Protein AF-C3Z5M8-F1 (afdb_monomer_lite)

Organism: Branchiostoma floridae (NCBI:txid7739)

Foldseek 3Di:
DLVCLLVVLVVLLVVCVPDPVNPDPVSVVSNVVSVVSNVCSPVVVVQVVVCVVDVDPPVDPPVVVVVD

Structure (mmCIF, N/CA/C/O backbone):
data_AF-C3Z5M8-F1
#
_entry.id   AF-C3Z5M8-F1
#
loop_
_atom_site.group_PDB
_atom_site.id
_atom_site.type_symbol
_atom_site.label_atom_id
_atom_site.label_alt_id
_atom_site.label_comp_id
_atom_site.label_asym_id
_atom_site.label_entity_id
_atom_site.label_seq_id
_atom_site.pdbx_PDB_ins_code
_atom_site.Cartn_x
_atom_site.Cartn_y
_atom_site.Cartn_z
_atom_site.occupancy
_atom_site.B_iso_or_equiv
_atom_site.auth_seq_id
_atom_site.auth_comp_id
_atom_site.auth_asym_id
_atom_site.auth_atom_id
_atom_site.pdbx_PDB_model_num
ATOM 1 N N . LEU A 1 1 ? 2.048 -14.292 -6.868 1.00 73.56 1 LEU A N 1
ATOM 2 C CA . LEU A 1 1 ? 2.486 -13.529 -5.676 1.00 73.56 1 LEU A CA 1
ATOM 3 C C . LEU A 1 1 ? 1.887 -12.128 -5.646 1.00 73.56 1 LEU A C 1
ATOM 5 O O . LEU A 1 1 ? 1.097 -11.886 -4.751 1.00 73.56 1 LEU A O 1
ATOM 9 N N . LEU A 1 2 ? 2.130 -11.267 -6.644 1.00 75.50 2 LEU A N 1
ATOM 10 C CA . LEU A 1 2 ? 1.548 -9.911 -6.709 1.00 75.50 2 LEU A CA 1
ATOM 11 C C . LEU A 1 2 ? 0.027 -9.852 -6.534 1.00 75.50 2 LEU A C 1
ATOM 13 O O . LEU A 1 2 ? -0.464 -9.117 -5.692 1.00 75.50 2 LEU A O 1
ATOM 17 N N . LEU A 1 3 ? -0.718 -10.644 -7.310 1.00 79.50 3 LEU A N 1
ATOM 18 C CA . LEU A 1 3 ? -2.182 -10.678 -7.218 1.00 79.50 3 LEU A CA 1
ATOM 19 C C . LEU A 1 3 ? -2.653 -11.143 -5.835 1.00 79.50 3 LEU A C 1
ATOM 21 O O . LEU A 1 3 ? -3.617 -10.613 -5.305 1.00 79.50 3 LEU A O 1
ATOM 25 N N . MET A 1 4 ? -1.936 -12.090 -5.227 1.00 82.06 4 MET A N 1
ATOM 26 C CA . MET A 1 4 ? -2.211 -12.547 -3.862 1.00 82.06 4 MET A CA 1
ATOM 27 C C . MET A 1 4 ? -1.940 -11.447 -2.831 1.00 82.06 4 MET A C 1
ATOM 29 O O . MET A 1 4 ? -2.758 -11.260 -1.939 1.00 82.06 4 MET A O 1
ATOM 33 N N . ALA A 1 5 ? -0.843 -10.696 -2.974 1.00 83.75 5 ALA A N 1
ATOM 34 C CA . ALA A 1 5 ? -0.528 -9.558 -2.112 1.00 83.75 5 ALA A CA 1
ATOM 35 C C . ALA A 1 5 ? -1.553 -8.424 -2.281 1.00 83.75 5 ALA A C 1
ATOM 37 O O . ALA A 1 5 ? -2.076 -7.909 -1.297 1.00 83.75 5 ALA A O 1
ATOM 38 N N . LEU A 1 6 ? -1.928 -8.089 -3.518 1.00 85.56 6 LEU A N 1
ATOM 39 C CA . LEU A 1 6 ? -2.966 -7.101 -3.821 1.00 85.56 6 LEU A CA 1
ATOM 40 C C . LEU A 1 6 ? -4.313 -7.495 -3.203 1.00 85.56 6 LEU A C 1
ATOM 42 O O . LEU A 1 6 ? -4.930 -6.694 -2.504 1.00 85.56 6 LEU A O 1
ATOM 46 N N . VAL A 1 7 ? -4.758 -8.736 -3.414 1.00 90.19 7 VAL A N 1
ATOM 47 C CA . VAL A 1 7 ? -6.032 -9.239 -2.878 1.00 90.19 7 VAL A CA 1
ATOM 48 C C . VAL A 1 7 ? -5.992 -9.336 -1.351 1.00 90.19 7 VAL A C 1
ATOM 50 O O . VAL A 1 7 ? -6.937 -8.911 -0.693 1.00 90.19 7 VAL A O 1
ATOM 53 N N . GLY A 1 8 ? -4.898 -9.827 -0.768 1.00 88.06 8 GLY A N 1
ATOM 54 C CA . GLY A 1 8 ? -4.745 -9.945 0.683 1.00 88.06 8 GLY A CA 1
ATOM 55 C C . GLY A 1 8 ? -4.778 -8.587 1.384 1.00 88.06 8 GLY A C 1
ATOM 56 O O . GLY A 1 8 ? -5.610 -8.365 2.263 1.00 88.06 8 GLY A O 1
ATOM 57 N N . ASN A 1 9 ? -3.937 -7.647 0.949 1.00 88.81 9 ASN A N 1
ATOM 58 C CA . ASN A 1 9 ? -3.840 -6.324 1.567 1.00 88.81 9 ASN A CA 1
ATOM 59 C C . ASN A 1 9 ? -5.098 -5.471 1.328 1.00 88.81 9 ASN A C 1
ATOM 61 O O . ASN A 1 9 ? -5.564 -4.794 2.244 1.00 88.81 9 ASN A O 1
ATOM 65 N N . SER A 1 10 ? -5.713 -5.546 0.141 1.00 89.25 10 SER A N 1
ATOM 66 C CA . SER A 1 10 ? -6.990 -4.858 -0.115 1.00 89.25 10 SER A CA 1
ATOM 67 C C . SER A 1 10 ? -8.127 -5.401 0.751 1.00 89.25 10 SER A C 1
ATOM 69 O O . SER A 1 10 ? -8.914 -4.618 1.279 1.00 89.25 10 SER A O 1
ATOM 71 N N . THR A 1 11 ? -8.177 -6.717 0.977 1.00 89.25 11 THR A N 1
ATOM 72 C CA . THR A 1 11 ? -9.163 -7.344 1.868 1.00 89.25 11 THR A CA 1
ATOM 73 C C . THR A 1 11 ? -8.996 -6.861 3.309 1.00 89.25 11 THR A C 1
ATOM 75 O O . THR A 1 11 ? -9.984 -6.530 3.960 1.00 89.25 11 THR A O 1
ATOM 78 N N . VAL A 1 12 ? -7.758 -6.736 3.799 1.00 86.75 12 VAL A N 1
ATOM 79 C CA . VAL A 1 12 ? -7.468 -6.190 5.137 1.00 86.75 12 VAL A CA 1
ATOM 80 C C . VAL A 1 12 ? -7.974 -4.751 5.264 1.00 86.75 12 VAL A C 1
ATOM 82 O O . VAL A 1 12 ? -8.700 -4.435 6.208 1.00 86.75 12 VAL A O 1
ATOM 85 N N . ILE A 1 13 ? -7.669 -3.893 4.286 1.00 87.44 13 ILE A N 1
ATOM 86 C CA . ILE A 1 13 ? -8.151 -2.503 4.257 1.00 87.44 13 ILE A CA 1
ATOM 87 C C . ILE A 1 13 ? -9.679 -2.467 4.226 1.00 87.44 13 ILE A C 1
ATOM 89 O O . ILE A 1 13 ? -10.288 -1.690 4.960 1.00 87.44 13 ILE A O 1
ATOM 93 N N . PHE A 1 14 ? -10.310 -3.320 3.420 1.00 88.94 14 PHE A N 1
ATOM 94 C CA . PHE A 1 14 ? -11.761 -3.383 3.280 1.00 88.94 14 PHE A CA 1
ATOM 95 C C . PHE A 1 14 ? -12.443 -3.788 4.593 1.00 88.94 14 PHE A C 1
ATOM 97 O O . PHE A 1 14 ? -13.354 -3.101 5.053 1.00 88.94 14 PHE A O 1
ATOM 104 N N . ILE A 1 15 ? -11.957 -4.844 5.251 1.00 86.75 15 ILE A N 1
ATOM 105 C CA . ILE A 1 15 ? -12.513 -5.360 6.510 1.00 86.75 15 ILE A CA 1
ATOM 106 C C . ILE A 1 15 ? -12.353 -4.346 7.657 1.00 86.75 15 ILE A C 1
ATOM 108 O O . ILE A 1 15 ? -13.286 -4.171 8.449 1.00 86.75 15 ILE A O 1
ATOM 112 N N . VAL A 1 16 ? -11.210 -3.653 7.740 1.00 85.06 16 VAL A N 1
ATOM 113 C CA . VAL A 1 16 ? -10.964 -2.592 8.738 1.00 85.06 16 VAL A CA 1
ATOM 114 C C . VAL A 1 16 ? -11.803 -1.341 8.449 1.00 85.06 16 VAL A C 1
ATOM 116 O O . VAL A 1 16 ? -12.317 -0.717 9.376 1.00 85.06 16 VAL A O 1
ATOM 119 N N . SER A 1 17 ? -12.010 -1.000 7.174 1.00 81.38 17 SER A N 1
ATOM 120 C CA . SER A 1 17 ? -12.819 0.162 6.773 1.00 81.38 17 SER A CA 1
ATOM 121 C C . SER A 1 17 ? -14.317 -0.041 7.024 1.00 81.38 17 SER A C 1
ATOM 123 O O . SER A 1 17 ? -15.009 0.903 7.406 1.00 81.38 17 SER A O 1
ATOM 125 N N . LEU A 1 18 ? -14.822 -1.266 6.839 1.00 85.31 18 LEU A N 1
ATOM 126 C CA . LEU A 1 18 ? -16.221 -1.626 7.094 1.00 85.31 18 LEU A CA 1
ATOM 127 C C . LEU A 1 18 ? -16.563 -1.659 8.585 1.00 85.31 18 LEU A C 1
ATOM 129 O O . LEU A 1 18 ? -17.647 -1.233 8.984 1.00 85.31 18 LEU A O 1
ATOM 133 N N . ASN A 1 19 ? -15.645 -2.139 9.422 1.00 81.69 19 ASN A N 1
ATOM 134 C CA . ASN A 1 19 ? -15.896 -2.289 10.849 1.00 81.69 19 ASN A CA 1
ATOM 135 C C . ASN A 1 19 ? -15.378 -1.081 11.634 1.00 81.69 19 ASN A C 1
ATOM 137 O O . ASN A 1 19 ? -14.238 -1.059 12.086 1.00 81.69 19 ASN A O 1
ATOM 141 N N . LYS A 1 20 ? -16.246 -0.097 11.896 1.00 74.62 20 LYS A N 1
ATOM 142 C CA . LYS A 1 20 ? -15.899 1.060 12.748 1.00 74.62 20 LYS A CA 1
ATOM 143 C C . LYS A 1 20 ? -15.445 0.681 14.166 1.00 74.62 20 LYS A C 1
ATOM 145 O O . LYS A 1 20 ? -14.618 1.3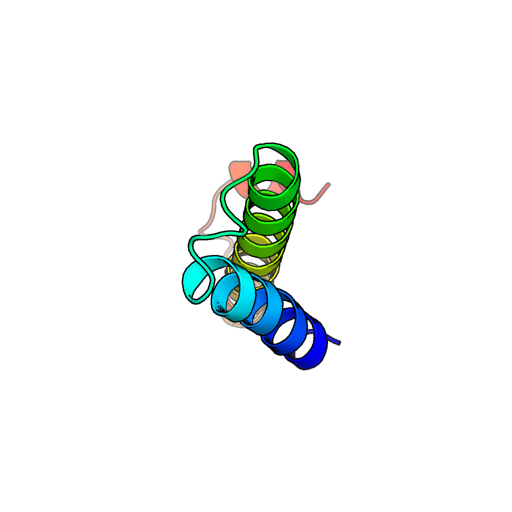76 14.744 1.00 74.62 20 LYS A O 1
ATOM 150 N N . THR A 1 21 ? -15.920 -0.440 14.711 1.00 73.38 21 THR A N 1
ATOM 151 C CA . THR A 1 21 ? -15.468 -0.983 16.011 1.00 73.38 21 THR A CA 1
ATOM 152 C C . THR A 1 21 ? -13.985 -1.365 16.013 1.00 73.38 21 THR A C 1
ATOM 154 O O . THR A 1 21 ? -13.358 -1.441 17.064 1.00 73.38 21 THR A O 1
ATOM 157 N N . MET A 1 22 ? -13.402 -1.575 14.834 1.00 74.88 22 MET A N 1
ATOM 158 C CA . MET A 1 22 ? -12.003 -1.933 14.654 1.00 74.88 22 MET A CA 1
ATOM 159 C C . MET A 1 22 ? -11.072 -0.721 14.528 1.00 74.88 22 MET A C 1
ATOM 161 O O . MET A 1 22 ? -9.891 -0.915 14.264 1.00 74.88 22 MET A O 1
ATOM 165 N N . TRP A 1 23 ? -11.549 0.509 14.743 1.00 79.19 23 TRP A N 1
ATOM 166 C CA . TRP A 1 23 ? -10.733 1.733 14.713 1.00 79.19 23 TRP A CA 1
ATOM 167 C C . TRP A 1 23 ? -9.930 1.923 16.005 1.00 79.19 23 TRP A C 1
ATOM 169 O O . TRP A 1 23 ? -10.033 2.928 16.706 1.00 79.19 23 TRP A O 1
ATOM 179 N N . THR A 1 24 ? -9.122 0.923 16.330 1.00 83.81 24 THR A N 1
ATOM 180 C CA . THR A 1 24 ? -8.135 0.974 17.404 1.00 83.81 24 THR A CA 1
ATOM 181 C C . THR A 1 24 ? -6.7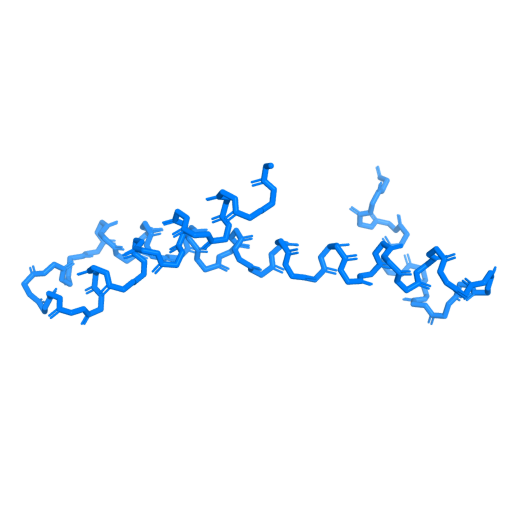64 1.341 16.826 1.00 83.81 24 THR A C 1
ATOM 183 O O . THR A 1 24 ? -6.488 1.057 15.655 1.00 83.81 24 THR A O 1
ATOM 186 N N . PRO A 1 25 ? -5.866 1.952 17.618 1.00 80.88 25 PRO A N 1
ATOM 187 C CA . PRO A 1 25 ? -4.531 2.337 17.147 1.00 80.88 25 PRO A CA 1
ATOM 188 C C . PRO A 1 25 ? -3.731 1.153 16.572 1.00 80.88 25 PRO A C 1
ATOM 190 O O . PRO A 1 25 ? -2.994 1.314 15.603 1.00 80.88 25 PRO A O 1
ATOM 193 N N . THR A 1 26 ? -3.933 -0.057 17.100 1.00 84.88 26 THR A N 1
ATOM 194 C CA . THR A 1 26 ? -3.316 -1.291 16.590 1.00 84.88 26 THR A CA 1
ATOM 195 C C . THR A 1 26 ? -3.763 -1.625 15.164 1.00 84.88 26 THR A C 1
ATOM 197 O O . THR A 1 26 ? -2.934 -1.954 14.318 1.00 84.88 26 THR A O 1
ATOM 200 N N . ASN A 1 27 ? -5.055 -1.489 14.859 1.00 82.56 27 ASN A N 1
ATOM 201 C CA . ASN A 1 27 ? -5.579 -1.760 13.519 1.00 82.56 27 ASN A CA 1
ATOM 202 C C . ASN A 1 27 ? -5.222 -0.673 12.505 1.00 82.56 27 ASN A C 1
ATOM 204 O O . ASN A 1 27 ? -5.087 -0.976 11.321 1.00 82.56 27 ASN A O 1
ATOM 208 N N . PHE A 1 28 ? -4.995 0.563 12.953 1.00 84.31 28 PHE A N 1
ATOM 209 C CA . PHE A 1 28 ? -4.414 1.600 12.100 1.00 84.31 28 PHE A CA 1
ATOM 210 C C . PHE A 1 28 ? -3.009 1.228 11.623 1.00 84.31 28 PHE A C 1
ATOM 212 O O . PHE A 1 28 ? -2.672 1.475 10.468 1.00 84.31 28 PHE A O 1
ATOM 219 N N . TYR A 1 29 ? -2.210 0.578 12.472 1.00 86.88 29 TYR A N 1
ATOM 220 C CA . TYR A 1 29 ? -0.887 0.086 12.088 1.00 86.88 29 TYR A CA 1
ATOM 221 C C . TYR A 1 29 ? -0.974 -0.997 11.004 1.00 86.88 29 TYR A C 1
ATOM 223 O O . TYR A 1 29 ? -0.233 -0.960 10.023 1.00 86.88 29 TYR A O 1
ATOM 231 N N . ILE A 1 30 ? -1.927 -1.923 11.147 1.00 88.00 30 ILE A N 1
ATOM 232 C CA . ILE A 1 30 ? -2.189 -2.992 10.171 1.00 88.00 30 ILE A CA 1
ATOM 233 C C . ILE A 1 30 ? -2.688 -2.406 8.843 1.00 88.00 30 ILE A C 1
ATOM 235 O O . ILE A 1 30 ? -2.230 -2.810 7.776 1.00 88.00 30 ILE A O 1
ATOM 239 N N . MET A 1 31 ? -3.585 -1.419 8.895 1.00 87.00 31 MET A N 1
ATOM 240 C CA . MET A 1 31 ? -4.072 -0.724 7.704 1.00 87.00 31 MET A CA 1
ATOM 241 C C . MET A 1 31 ? -2.943 0.034 6.999 1.00 87.00 31 MET A C 1
ATOM 243 O O . MET A 1 31 ? -2.823 -0.051 5.781 1.00 87.00 31 MET A O 1
ATOM 247 N N . ASN A 1 32 ? -2.087 0.730 7.751 1.00 89.12 32 ASN A N 1
ATOM 248 C CA . ASN A 1 32 ? -0.930 1.432 7.203 1.00 89.12 32 ASN A CA 1
ATOM 249 C C . ASN A 1 32 ? 0.054 0.469 6.520 1.00 89.12 32 ASN A C 1
ATOM 251 O O . ASN A 1 32 ? 0.531 0.759 5.426 1.00 89.12 32 ASN A O 1
ATOM 255 N N . LEU A 1 33 ? 0.308 -0.697 7.125 1.00 89.62 33 LEU A N 1
ATOM 256 C CA . LEU A 1 33 ? 1.131 -1.745 6.521 1.00 89.62 33 LEU A CA 1
ATOM 257 C C . LEU A 1 33 ? 0.522 -2.243 5.201 1.00 89.62 33 LEU A C 1
ATOM 259 O O . LEU A 1 33 ? 1.217 -2.295 4.192 1.00 89.62 33 LEU A O 1
ATOM 263 N N . ALA A 1 34 ? -0.783 -2.533 5.183 1.00 91.31 34 ALA A N 1
ATOM 264 C CA . ALA A 1 34 ? -1.481 -2.980 3.978 1.00 91.31 34 ALA A CA 1
ATOM 265 C C . ALA A 1 34 ? -1.477 -1.916 2.863 1.00 91.31 34 ALA A C 1
ATOM 267 O O . ALA A 1 34 ? -1.311 -2.243 1.689 1.00 91.31 34 ALA A O 1
ATOM 268 N N . VAL A 1 35 ? -1.624 -0.633 3.213 1.00 88.75 35 VAL A N 1
ATOM 269 C CA . VAL A 1 35 ? -1.534 0.487 2.262 1.00 88.75 35 VAL A CA 1
ATOM 270 C C . VAL A 1 35 ? -0.120 0.613 1.692 1.00 88.75 35 VAL A C 1
ATOM 272 O O . VAL A 1 35 ? 0.027 0.788 0.483 1.00 88.75 35 VAL A O 1
ATOM 275 N N . ALA A 1 36 ? 0.915 0.487 2.526 1.00 91.19 36 ALA A N 1
ATOM 276 C CA . ALA A 1 36 ? 2.305 0.511 2.080 1.00 91.19 36 ALA A CA 1
ATOM 277 C C . ALA A 1 36 ? 2.612 -0.639 1.106 1.00 91.19 36 ALA A C 1
ATOM 279 O O . ALA A 1 36 ? 3.234 -0.413 0.071 1.00 91.19 36 ALA A O 1
ATOM 280 N N . ASP A 1 37 ? 2.118 -1.844 1.389 1.00 89.44 37 ASP A N 1
ATOM 281 C CA . ASP A 1 37 ? 2.317 -3.017 0.536 1.00 89.44 37 ASP A CA 1
ATOM 282 C C . ASP A 1 37 ? 1.637 -2.844 -0.835 1.00 89.44 37 ASP A C 1
ATOM 284 O O . ASP A 1 37 ? 2.231 -3.142 -1.868 1.00 89.44 37 ASP A O 1
ATOM 288 N N . LEU A 1 38 ? 0.428 -2.264 -0.874 1.00 87.19 38 LEU A N 1
ATOM 289 C CA . LEU A 1 38 ? -0.255 -1.914 -2.128 1.00 87.19 38 LEU A CA 1
ATOM 290 C C . LEU A 1 38 ? 0.481 -0.824 -2.912 1.00 87.19 38 LEU A C 1
ATOM 292 O O . LEU A 1 38 ? 0.602 -0.924 -4.132 1.00 87.19 38 LEU A O 1
ATOM 296 N N . LEU A 1 39 ? 0.975 0.208 -2.225 1.00 86.50 39 LEU A N 1
ATOM 297 C CA . LEU A 1 39 ? 1.783 1.265 -2.831 1.00 86.50 39 LEU A CA 1
ATOM 298 C C . LEU A 1 39 ? 3.047 0.686 -3.459 1.00 86.50 39 LEU A C 1
ATOM 300 O O . LEU A 1 39 ? 3.327 0.981 -4.615 1.00 86.50 39 LEU A O 1
ATOM 304 N N . ILE A 1 40 ? 3.772 -0.174 -2.745 1.00 85.31 40 ILE A N 1
ATOM 305 C CA . ILE A 1 40 ? 4.970 -0.840 -3.262 1.00 85.31 40 ILE A CA 1
ATOM 306 C C . ILE A 1 40 ? 4.601 -1.754 -4.433 1.00 85.31 40 ILE A C 1
ATOM 308 O O . ILE A 1 40 ? 5.225 -1.669 -5.489 1.00 85.31 40 ILE A O 1
ATOM 312 N N . ALA A 1 41 ? 3.566 -2.583 -4.289 1.00 84.88 41 ALA A N 1
ATOM 313 C CA . ALA A 1 41 ? 3.105 -3.488 -5.336 1.00 84.88 41 ALA A CA 1
ATOM 314 C C . ALA A 1 41 ? 2.718 -2.746 -6.623 1.00 84.88 41 ALA A C 1
ATOM 316 O O . ALA A 1 41 ? 2.998 -3.247 -7.706 1.00 84.88 41 ALA A O 1
ATOM 317 N N . LEU A 1 42 ? 2.112 -1.560 -6.519 1.00 83.56 42 LEU A N 1
ATOM 318 C CA . LEU A 1 42 ? 1.752 -0.730 -7.667 1.00 83.56 42 LEU A CA 1
ATOM 319 C C . LEU A 1 42 ? 2.958 0.041 -8.210 1.00 83.56 42 LEU A C 1
ATOM 321 O O . LEU A 1 42 ? 3.297 -0.124 -9.376 1.00 83.56 42 LEU A O 1
ATOM 325 N N . PHE A 1 43 ? 3.630 0.853 -7.392 1.00 83.00 43 PHE A N 1
ATOM 326 C CA . PHE A 1 43 ? 4.723 1.718 -7.847 1.00 83.00 43 PHE A CA 1
ATOM 327 C C . PHE A 1 43 ? 5.949 0.928 -8.295 1.00 83.00 43 PHE A C 1
ATOM 329 O O . PHE A 1 43 ? 6.480 1.195 -9.370 1.00 83.00 43 PHE A O 1
ATOM 336 N N . CYS A 1 44 ? 6.399 -0.049 -7.508 1.00 78.75 44 CYS A N 1
ATOM 337 C CA . CYS A 1 44 ? 7.617 -0.791 -7.816 1.00 78.75 44 CYS A CA 1
ATOM 338 C C . CYS A 1 44 ? 7.439 -1.617 -9.094 1.00 78.75 44 CYS A C 1
ATOM 340 O O . CYS A 1 44 ? 8.287 -1.553 -9.983 1.00 78.75 44 CYS A O 1
ATOM 342 N N . MET A 1 45 ? 6.300 -2.305 -9.256 1.00 78.44 45 MET A N 1
ATOM 343 C CA . MET A 1 45 ? 6.021 -3.007 -10.512 1.00 78.44 45 MET A CA 1
ATOM 344 C C . MET A 1 45 ? 5.836 -2.064 -11.685 1.00 78.44 45 MET A C 1
ATOM 346 O O . MET A 1 45 ? 6.379 -2.343 -12.748 1.00 78.44 45 MET A O 1
ATOM 350 N N . TRP A 1 46 ? 5.077 -0.978 -11.526 1.00 76.94 46 TRP A N 1
ATOM 351 C CA . TRP A 1 46 ? 4.828 -0.051 -12.627 1.00 76.94 46 TRP A CA 1
ATOM 352 C C . TRP A 1 46 ? 6.136 0.521 -13.167 1.00 76.94 46 TRP A C 1
ATOM 354 O O . TRP A 1 46 ? 6.345 0.564 -14.375 1.00 76.94 46 TRP A O 1
ATOM 364 N N . ILE A 1 47 ? 7.060 0.874 -12.275 1.00 78.44 47 ILE A N 1
ATOM 365 C CA 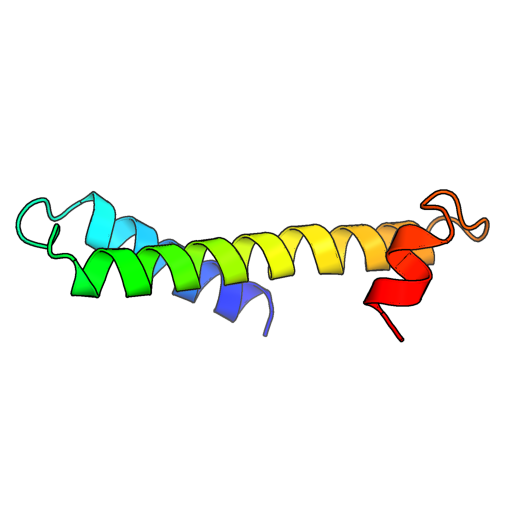. ILE A 1 47 ? 8.386 1.374 -12.638 1.00 78.44 47 ILE A CA 1
ATOM 366 C C . ILE A 1 47 ? 9.217 0.292 -13.323 1.00 78.44 47 ILE A C 1
ATOM 368 O O . ILE A 1 47 ? 9.805 0.561 -14.367 1.00 78.44 47 ILE A O 1
ATOM 372 N N . HIS A 1 48 ? 9.210 -0.939 -12.806 1.00 77.25 48 HIS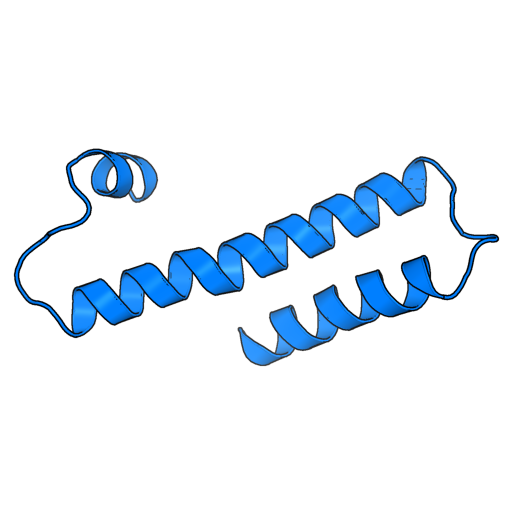 A N 1
ATOM 373 C CA . HIS A 1 48 ? 9.906 -2.062 -13.438 1.00 77.25 48 HIS A CA 1
ATOM 374 C C . HIS A 1 48 ? 9.384 -2.340 -14.857 1.00 77.25 48 HIS A C 1
ATOM 376 O O . HIS A 1 48 ? 10.151 -2.602 -15.782 1.00 77.25 48 HIS A O 1
ATOM 382 N N . LEU A 1 49 ? 8.067 -2.241 -15.043 1.00 77.25 49 LEU A N 1
ATOM 383 C CA . LEU A 1 49 ? 7.386 -2.481 -16.312 1.00 77.25 49 LEU A CA 1
ATOM 384 C C . LEU A 1 49 ? 7.678 -1.357 -17.316 1.00 77.25 49 LEU A C 1
ATOM 386 O O . LEU A 1 49 ? 8.000 -1.632 -18.468 1.00 77.25 49 LEU A O 1
ATOM 390 N 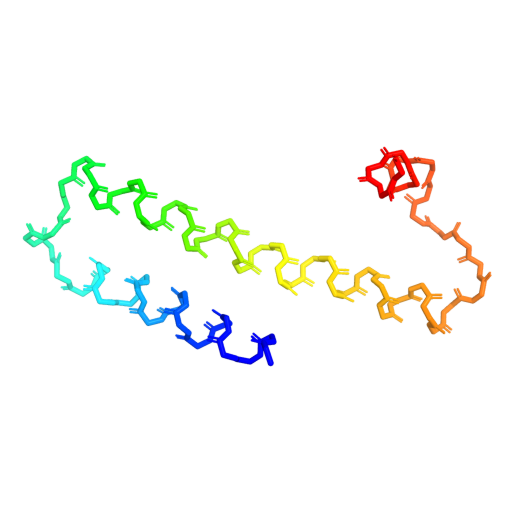N . VAL A 1 50 ? 7.661 -0.097 -16.868 1.00 77.31 50 VAL A N 1
ATOM 391 C CA . VAL A 1 50 ? 8.066 1.065 -17.676 1.00 77.31 50 VAL A CA 1
ATOM 392 C C . VAL A 1 50 ? 9.541 0.975 -18.075 1.00 77.31 50 VAL A C 1
ATOM 394 O O . VAL A 1 50 ? 9.863 1.210 -19.237 1.00 77.31 50 VAL A O 1
ATOM 397 N N . GLN A 1 51 ? 10.425 0.572 -17.161 1.00 70.75 51 GLN A N 1
ATOM 398 C CA . GLN A 1 51 ? 11.849 0.370 -17.442 1.00 70.75 51 GLN A CA 1
ATOM 399 C C . GLN A 1 51 ? 12.085 -0.776 -18.438 1.00 70.75 51 GLN A C 1
ATOM 401 O O . GLN A 1 51 ? 12.990 -0.705 -19.262 1.00 70.75 51 GLN A O 1
ATOM 406 N N . SER A 1 52 ? 11.256 -1.823 -18.402 1.00 71.81 52 SER A N 1
ATOM 407 C CA . SER A 1 52 ? 11.312 -2.909 -19.386 1.00 71.81 52 SER A CA 1
ATOM 408 C C . SER A 1 52 ? 10.797 -2.496 -20.769 1.00 71.81 52 SER A C 1
ATOM 410 O O . SER A 1 52 ? 11.221 -3.081 -21.763 1.00 71.81 52 SER A O 1
ATOM 412 N N . MET A 1 53 ? 9.861 -1.547 -20.844 1.00 73.81 53 MET A N 1
ATOM 413 C CA . MET A 1 53 ? 9.241 -1.103 -22.100 1.00 73.81 53 MET A CA 1
ATOM 414 C C . MET A 1 53 ? 10.003 0.052 -22.764 1.00 73.81 53 MET A C 1
ATOM 416 O O . MET A 1 53 ? 9.930 0.212 -23.981 1.00 73.81 53 MET A O 1
ATOM 420 N N . ILE A 1 54 ? 10.734 0.857 -21.987 1.00 70.31 54 ILE A N 1
ATOM 421 C CA . ILE A 1 54 ? 11.487 2.016 -22.472 1.00 70.31 54 ILE A CA 1
ATOM 422 C C . ILE A 1 54 ? 12.980 1.786 -22.191 1.00 70.31 54 ILE A C 1
ATOM 424 O O . ILE A 1 54 ? 13.393 1.853 -21.036 1.00 70.31 54 ILE A O 1
ATOM 428 N N . PRO A 1 55 ? 13.826 1.584 -23.218 1.00 63.31 55 PRO A N 1
ATOM 429 C CA . PRO A 1 55 ? 15.262 1.340 -23.031 1.00 63.31 55 PRO A CA 1
ATOM 430 C C . PRO A 1 55 ? 16.044 2.567 -22.520 1.00 63.31 55 PRO A C 1
ATOM 432 O O . PRO A 1 55 ? 17.216 2.448 -22.178 1.00 63.31 55 PRO A O 1
ATOM 435 N N . ASN A 1 56 ? 15.407 3.741 -22.454 1.00 60.47 56 ASN A N 1
ATOM 436 C CA . ASN A 1 56 ? 15.995 4.985 -21.963 1.00 60.47 56 ASN A CA 1
ATOM 437 C C . ASN A 1 56 ? 15.487 5.295 -20.545 1.00 60.47 56 ASN A C 1
ATOM 439 O O . ASN A 1 56 ? 14.290 5.478 -20.324 1.00 60.47 56 ASN A O 1
ATOM 443 N N . TRP A 1 57 ? 16.410 5.377 -19.585 1.00 59.88 57 TRP A N 1
ATOM 444 C CA . TRP A 1 57 ? 16.130 5.642 -18.171 1.00 59.88 57 TRP A CA 1
ATOM 445 C C . TRP A 1 57 ? 15.628 7.079 -17.956 1.00 59.88 57 TRP A C 1
ATOM 447 O O . TRP A 1 57 ? 16.412 8.017 -17.839 1.00 59.88 57 TRP A O 1
ATOM 457 N N . ILE A 1 58 ? 14.308 7.264 -17.899 1.00 60.53 58 ILE A N 1
ATOM 458 C CA . ILE A 1 58 ? 13.673 8.590 -17.753 1.00 60.53 58 ILE A CA 1
ATOM 459 C C . ILE A 1 58 ? 13.407 8.964 -16.282 1.00 60.53 58 ILE A C 1
ATOM 461 O O . ILE A 1 58 ? 13.238 10.138 -15.966 1.00 60.53 58 ILE A O 1
ATOM 465 N N . PHE A 1 59 ? 13.432 8.005 -15.350 1.00 59.56 59 PHE A N 1
ATOM 466 C CA . PHE A 1 59 ? 13.091 8.243 -13.936 1.00 59.56 59 PHE A CA 1
ATOM 467 C C . PHE A 1 59 ? 14.211 8.887 -13.085 1.00 59.56 59 PHE A C 1
ATOM 469 O O . PHE A 1 59 ? 14.025 9.105 -11.888 1.00 59.56 59 PHE A O 1
ATOM 476 N N . GLY A 1 60 ? 15.355 9.228 -13.694 1.00 56.59 60 GLY A N 1
ATOM 477 C CA . GLY A 1 60 ? 16.488 9.888 -13.031 1.00 56.59 60 GLY A CA 1
ATOM 478 C C . GLY A 1 60 ? 17.223 9.033 -11.981 1.00 56.59 60 GLY A C 1
ATOM 479 O O . GLY A 1 60 ? 16.802 7.928 -11.635 1.00 56.59 60 GLY A O 1
ATOM 480 N N . ASP A 1 61 ? 18.334 9.561 -11.456 1.00 57.84 61 ASP A N 1
ATOM 481 C CA . ASP A 1 61 ? 19.219 8.929 -10.449 1.00 57.84 61 ASP A CA 1
ATOM 482 C C . ASP A 1 61 ? 18.512 8.543 -9.131 1.00 57.84 61 ASP A C 1
ATOM 484 O O . ASP A 1 61 ? 18.982 7.682 -8.385 1.00 57.84 61 ASP A O 1
ATOM 488 N N . PHE A 1 62 ? 17.369 9.171 -8.837 1.00 57.53 62 PHE A N 1
ATOM 489 C CA . PHE A 1 62 ? 16.639 9.005 -7.577 1.00 57.53 62 PHE A CA 1
ATOM 490 C C . PHE A 1 62 ? 16.072 7.588 -7.403 1.00 57.53 62 PHE A C 1
ATOM 492 O O . PHE A 1 62 ? 16.158 7.015 -6.321 1.00 57.53 62 PHE A O 1
ATOM 499 N N . MET A 1 63 ? 15.549 6.991 -8.480 1.00 56.06 63 MET A N 1
ATOM 500 C CA . MET A 1 63 ? 15.069 5.601 -8.472 1.00 56.06 63 MET A CA 1
ATOM 501 C C . MET A 1 63 ? 16.213 4.583 -8.525 1.00 56.06 63 MET A C 1
ATOM 503 O O . MET A 1 63 ? 16.090 3.494 -7.970 1.00 56.06 63 MET A O 1
ATOM 507 N N . CYS A 1 64 ? 17.352 4.947 -9.125 1.00 57.56 64 CYS A N 1
ATOM 508 C CA . CYS A 1 64 ? 18.526 4.075 -9.203 1.00 57.56 64 CYS A CA 1
ATOM 509 C C . CYS A 1 64 ? 19.135 3.832 -7.810 1.00 57.56 64 CYS A C 1
ATOM 511 O O . CYS A 1 64 ? 19.415 2.693 -7.453 1.00 57.56 64 CYS A O 1
ATOM 513 N N . ARG A 1 65 ? 19.238 4.880 -6.977 1.00 57.25 65 ARG A N 1
ATOM 514 C CA . ARG A 1 65 ? 19.702 4.774 -5.576 1.00 57.25 65 ARG A CA 1
ATOM 515 C C . ARG A 1 65 ? 18.711 4.125 -4.616 1.00 57.25 65 ARG A C 1
ATOM 517 O O . ARG A 1 65 ? 19.105 3.744 -3.525 1.00 57.25 65 ARG A O 1
ATOM 524 N N . PHE A 1 66 ? 17.433 4.054 -4.970 1.00 57.75 66 PHE A N 1
ATOM 525 C CA . PHE A 1 66 ? 16.440 3.371 -4.141 1.00 57.75 66 PHE A CA 1
ATOM 526 C C . PHE A 1 66 ? 16.443 1.853 -4.388 1.00 57.75 66 PHE A C 1
ATOM 528 O O . PHE A 1 66 ? 16.051 1.085 -3.514 1.00 57.75 66 PHE A O 1
ATOM 535 N N . ASN A 1 67 ? 16.887 1.425 -5.577 1.00 48.88 67 ASN A N 1
ATOM 536 C CA . ASN A 1 67 ? 16.931 0.025 -6.005 1.00 48.88 67 ASN A CA 1
ATOM 537 C C . ASN A 1 67 ? 18.317 -0.648 -5.841 1.00 48.88 67 ASN A C 1
ATOM 539 O O . ASN A 1 67 ? 18.442 -1.834 -6.143 1.00 48.88 67 ASN A O 1
ATOM 543 N N . ASN A 1 68 ? 19.352 0.069 -5.387 1.00 47.09 68 ASN A N 1
ATOM 544 C C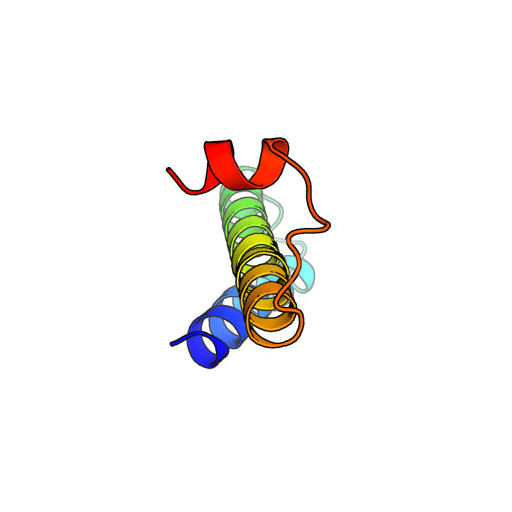A . ASN A 1 68 ? 20.695 -0.463 -5.102 1.00 47.09 68 ASN A CA 1
ATOM 545 C C . ASN A 1 68 ? 21.150 -0.068 -3.700 1.00 47.09 68 ASN A C 1
ATOM 547 O O . ASN A 1 68 ? 21.663 -0.944 -2.975 1.00 47.09 68 ASN A O 1
#

Sequence (68 aa):
LLLMALVGNSTVIFIVSLNKTMWTPTNFYIMNLAVADLLIALFCMWIHLVQSMIPNWIFGDFMCRFNN

pLDDT: mean 77.51, std 11.72, range [47.09, 91.31]

InterPro domains:
  IPR000276 G protein-coupled receptor, rhodopsin-like [PF00001] (8-67)
  IPR017452 GPCR, rhodopsin-like, 7TM [PS50262] (8-68)

Radius of gyration: 15.81 Å; chains: 1; bounding box: 37×23×40 Å

Secondary structure (DSSP, 8-state):
-HHHHHHHHHHHHHHHHH-GGG-SHHHHHHHHHHHHHHHHHHHHHHHHHHHHH-SS--SHHHHHTT--